Protein AF-A0A1R0GPG5-F1 (afdb_monomer)

Nearest PDB structures (foldseek):
  1aw6-assembly1_A  TM=8.630E-01  e=1.525E-02  Saccharomyces cerevisiae
  1d66-assembly1_B  TM=6.934E-01  e=6.082E-03  Saccharomyces cerevisiae
  1cld-assembly1_A  TM=8.652E-01  e=2.172E-02  Kluyveromyces lactis
  1qp9-assembly1_B  TM=5.014E-01  e=1.828E-03  Saccharomyces cerevisiae
  3coq-assembly1_A  TM=5.482E-01  e=5.667E-03  Saccharomyces cerevisiae

InterPro domains:
  IPR001138 Zn(2)Cys(6) fungal-type DNA-binding domain [PF00172] (37-69)
  IPR001138 Zn(2)Cys(6) 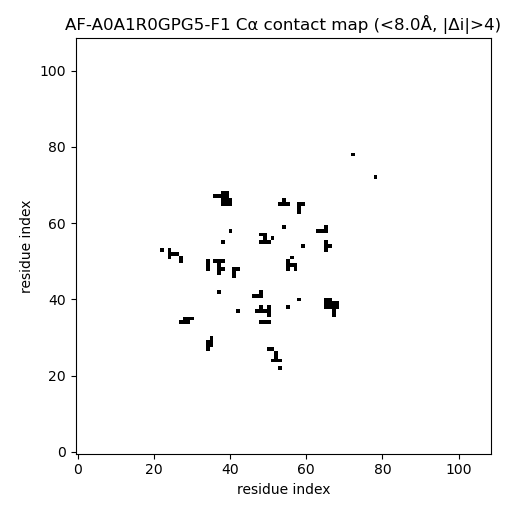fungal-type DNA-binding domain [PS00463] (38-67)
  IPR001138 Zn(2)Cys(6) fungal-type DNA-binding domain [PS50048] (38-68)
  IPR001138 Zn(2)Cys(6) fungal-type DNA-binding domain [SM00066] (33-77)
  IPR001138 Zn(2)Cys(6) fungal-type DNA-binding domain [cd00067] (35-66)
  IPR036864 Zn(2)-C6 fungal-type DNA-binding domain superfamily [G3DSA:4.10.240.10] (37-107)
  IPR036864 Zn(2)-C6 fungal-type DNA-binding domain superfamily [SSF57701] (33-72)

Solvent-accessible surface area (backbone atoms only — not comparable to full-atom values): 7320 Å² total; per-residue (Å²): 138,86,86,84,81,94,83,75,86,76,79,83,71,76,89,84,72,85,81,76,87,72,85,69,75,75,77,80,67,58,62,92,90,42,55,84,61,53,32,49,61,31,55,77,68,73,47,92,44,81,47,44,63,87,51,26,64,68,31,58,77,67,74,46,87,52,44,77,74,82,76,80,60,98,53,55,68,60,52,53,51,52,50,52,56,50,52,52,52,53,54,51,54,51,52,55,51,57,59,51,66,69,61,77,69,78,75,89,127

Sequence (109 aa):
MGNFNPLNERVIIPDAEARLHIPNNQFKVVGRGYTFFACDICRRKRIRCDGTRPICDLCKRSNRICCYMEIPSISPEKDTENIDKSLIAIKNTLKTLHSVSNISGTVCY

Foldseek 3Di:
DDDDDPPDPPPPDDDPPPPDPPPPQDPPPPDPNARPFAWPVCVVVVHGFPNGPPATPVCVVVVHDTHRDDDCDPCVVVVVVVVVVVVVVVVVVVVVVVVVVVVVPPDDD

Mean predicted aligned error: 16.12 Å

Organism: NCBI:txid133383

Structure (mmCIF, N/CA/C/O backbone):
data_AF-A0A1R0GPG5-F1
#
_entry.id   AF-A0A1R0GPG5-F1
#
loop_
_atom_site.group_PDB
_atom_site.id
_atom_site.type_symbol
_atom_site.label_atom_id
_atom_site.label_alt_id
_atom_site.label_comp_id
_atom_site.label_asym_id
_atom_site.label_entity_id
_atom_site.label_seq_id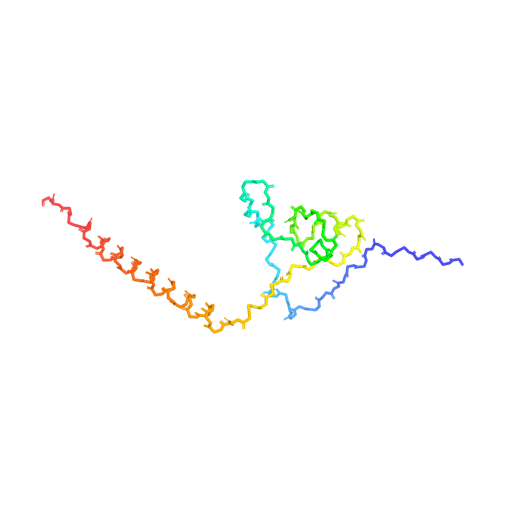
_atom_site.pdbx_PDB_ins_code
_atom_site.Cartn_x
_atom_site.Cartn_y
_atom_site.Cartn_z
_atom_site.occupancy
_atom_site.B_iso_or_equiv
_atom_site.auth_seq_id
_atom_site.auth_comp_id
_atom_site.auth_asym_id
_atom_site.auth_atom_id
_atom_site.pdbx_PDB_model_num
ATOM 1 N N . MET A 1 1 ? 15.648 -28.752 -34.325 1.00 40.88 1 MET A N 1
ATOM 2 C CA . MET A 1 1 ? 15.211 -27.341 -34.282 1.00 40.88 1 MET A CA 1
ATOM 3 C C . MET A 1 1 ? 14.052 -27.257 -33.303 1.00 40.88 1 MET A C 1
ATOM 5 O O . MET A 1 1 ? 12.932 -27.585 -33.665 1.00 40.88 1 MET A O 1
ATOM 9 N N . GLY A 1 2 ? 14.354 -26.995 -32.030 1.00 35.78 2 GLY A N 1
ATOM 10 C CA . GLY A 1 2 ? 13.355 -26.926 -30.965 1.00 35.78 2 GLY A CA 1
ATOM 11 C C . GLY A 1 2 ? 12.789 -25.516 -30.886 1.00 35.78 2 GLY A C 1
ATOM 12 O O . GLY A 1 2 ? 13.549 -24.572 -30.702 1.00 35.78 2 GLY A O 1
ATOM 13 N N . ASN A 1 3 ? 11.478 -25.381 -31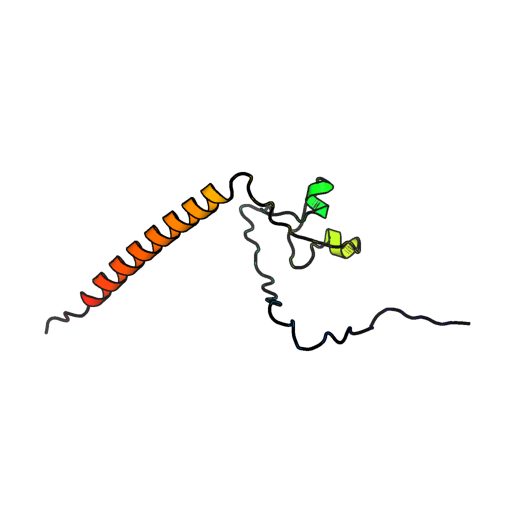.052 1.00 38.00 3 ASN A N 1
ATOM 14 C CA . ASN A 1 3 ? 10.773 -24.116 -30.889 1.00 38.00 3 ASN A CA 1
ATOM 15 C C . ASN A 1 3 ? 10.029 -24.172 -29.547 1.00 38.00 3 ASN A C 1
ATOM 17 O O . ASN A 1 3 ? 8.904 -24.657 -29.472 1.00 38.00 3 ASN A O 1
ATOM 21 N N . PHE A 1 4 ? 10.697 -23.747 -28.473 1.00 41.88 4 PHE A N 1
ATOM 22 C CA . PHE A 1 4 ? 10.073 -23.542 -27.165 1.00 41.88 4 PHE A CA 1
ATOM 23 C C . PHE A 1 4 ? 9.587 -22.092 -27.081 1.00 41.88 4 PHE A C 1
ATOM 25 O O . PHE A 1 4 ? 10.388 -21.162 -27.109 1.00 41.88 4 PHE A O 1
ATOM 32 N N . ASN A 1 5 ? 8.272 -21.911 -26.977 1.00 46.28 5 ASN A N 1
ATOM 33 C CA . ASN A 1 5 ? 7.602 -20.630 -26.756 1.00 46.28 5 ASN A CA 1
ATOM 34 C C . ASN A 1 5 ? 7.068 -20.636 -25.304 1.00 46.28 5 ASN A C 1
ATOM 36 O O . ASN A 1 5 ? 6.093 -21.341 -25.053 1.00 46.28 5 ASN A O 1
ATOM 40 N N . PRO A 1 6 ? 7.674 -19.937 -24.320 1.00 43.75 6 PRO A N 1
ATOM 41 C CA . PRO A 1 6 ? 7.341 -20.124 -22.903 1.00 43.75 6 PRO A CA 1
ATOM 42 C C . PRO A 1 6 ? 6.407 -19.035 -22.342 1.00 43.75 6 PRO A C 1
ATOM 44 O O . PRO A 1 6 ? 6.610 -18.546 -21.234 1.00 43.75 6 PRO A O 1
ATOM 47 N N . LEU A 1 7 ? 5.379 -18.621 -23.088 1.00 46.16 7 LEU A N 1
ATOM 48 C CA . LEU A 1 7 ? 4.428 -17.597 -22.634 1.00 46.16 7 LEU A CA 1
ATOM 49 C C . LEU A 1 7 ? 2.976 -18.069 -22.757 1.00 46.16 7 LEU A C 1
ATOM 51 O O . LEU A 1 7 ? 2.237 -17.504 -23.554 1.00 46.16 7 LEU A O 1
ATOM 55 N N . ASN A 1 8 ? 2.568 -19.082 -21.982 1.00 48.12 8 ASN A N 1
ATOM 56 C CA . ASN A 1 8 ? 1.185 -19.236 -21.474 1.00 48.12 8 ASN A CA 1
ATOM 57 C C . ASN A 1 8 ? 0.946 -20.515 -20.643 1.00 48.12 8 ASN A C 1
ATOM 59 O O . ASN A 1 8 ? -0.173 -21.037 -20.657 1.00 48.12 8 ASN A O 1
ATOM 63 N N . GLU A 1 9 ? 1.921 -21.029 -19.891 1.00 34.84 9 GLU A N 1
ATOM 64 C CA . GLU A 1 9 ? 1.625 -22.166 -19.016 1.00 34.84 9 GLU A CA 1
ATOM 65 C C . GLU A 1 9 ? 0.791 -21.681 -17.822 1.00 34.84 9 GLU A C 1
ATOM 67 O O . GLU A 1 9 ? 1.285 -21.130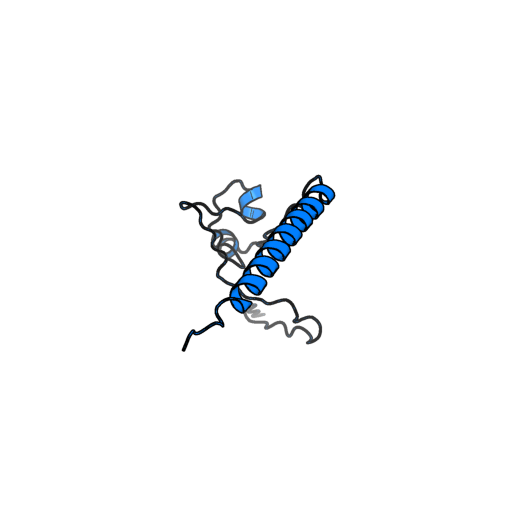 -16.837 1.00 34.84 9 GLU A O 1
ATOM 72 N N . ARG A 1 10 ? -0.532 -21.802 -17.973 1.00 50.62 10 ARG A N 1
ATOM 73 C CA . ARG A 1 10 ? -1.508 -21.668 -16.899 1.00 50.62 10 ARG A CA 1
ATOM 74 C C . ARG A 1 10 ? -1.170 -22.736 -15.869 1.00 50.62 10 ARG A C 1
ATOM 76 O O . ARG A 1 10 ? -1.513 -23.898 -16.054 1.00 50.62 10 ARG A O 1
ATOM 83 N N . VAL A 1 11 ? -0.490 -22.340 -14.800 1.00 44.78 11 VAL A N 1
ATOM 84 C CA . VAL A 1 11 ? -0.308 -23.191 -13.627 1.00 44.78 11 VAL A CA 1
ATOM 85 C C . VAL A 1 11 ? -1.703 -23.541 -13.108 1.00 44.78 11 VAL A C 1
ATOM 87 O O . VAL A 1 11 ? -2.418 -22.673 -12.606 1.00 44.78 11 VAL A O 1
ATOM 90 N N . ILE A 1 12 ? -2.114 -24.799 -13.281 1.00 47.19 12 ILE A N 1
ATOM 91 C CA . ILE A 1 12 ? -3.263 -25.359 -12.574 1.00 47.19 12 ILE A CA 1
ATOM 92 C C . ILE A 1 12 ? -2.796 -25.569 -11.137 1.00 47.19 12 ILE A C 1
ATOM 94 O O . ILE A 1 12 ? -2.004 -26.463 -10.852 1.00 47.19 12 ILE A O 1
ATOM 98 N N . ILE A 1 13 ? -3.218 -24.666 -10.258 1.00 46.59 13 ILE A N 1
ATOM 99 C CA . ILE A 1 13 ? -2.925 -24.714 -8.828 1.00 46.59 13 ILE A CA 1
ATOM 100 C C . ILE A 1 13 ? -3.987 -25.622 -8.183 1.00 46.59 13 ILE A C 1
ATOM 102 O O . ILE A 1 13 ? -5.172 -25.329 -8.360 1.00 46.59 13 ILE A O 1
ATOM 106 N N . PRO A 1 14 ? -3.607 -26.694 -7.464 1.00 43.22 14 PRO A N 1
ATOM 107 C CA . PRO A 1 14 ? -4.547 -27.553 -6.752 1.00 43.22 14 PRO A CA 1
ATOM 108 C C . PRO A 1 14 ? -5.393 -26.779 -5.731 1.00 43.22 14 PRO A C 1
ATOM 110 O O . PRO A 1 14 ? -4.926 -25.915 -4.989 1.00 43.22 14 PRO A O 1
ATOM 113 N N . ASP A 1 15 ? -6.659 -27.144 -5.704 1.00 50.09 15 ASP A N 1
ATOM 114 C CA . ASP A 1 15 ? -7.863 -26.489 -5.189 1.00 50.09 15 ASP A CA 1
ATOM 115 C C . ASP A 1 15 ? -7.951 -26.316 -3.651 1.00 50.09 15 ASP A C 1
ATOM 117 O O . ASP A 1 15 ? -8.981 -25.882 -3.133 1.00 50.09 15 ASP A O 1
ATOM 121 N N . ALA A 1 16 ? -6.870 -26.568 -2.902 1.00 50.03 16 ALA A N 1
ATOM 122 C CA . ALA A 1 16 ? -6.875 -26.572 -1.431 1.00 50.03 16 ALA A CA 1
ATOM 123 C C . ALA A 1 16 ? -6.259 -25.331 -0.741 1.00 50.03 16 ALA A C 1
ATOM 125 O O . ALA A 1 16 ? -6.451 -25.164 0.461 1.00 50.03 16 ALA A O 1
ATOM 126 N N . GLU A 1 17 ? -5.590 -24.415 -1.456 1.00 47.62 17 GLU A N 1
ATOM 127 C CA . GLU A 1 17 ? -4.979 -23.201 -0.855 1.00 47.62 17 GLU A CA 1
ATOM 128 C C . GLU A 1 17 ? -5.471 -21.872 -1.464 1.00 47.62 17 GLU A C 1
ATOM 130 O O . GLU A 1 17 ? -4.873 -20.810 -1.289 1.00 47.62 17 GLU A O 1
ATOM 135 N N . ALA A 1 18 ? -6.620 -21.876 -2.140 1.00 44.94 18 ALA A N 1
ATOM 136 C CA . ALA A 1 18 ? -7.196 -20.689 -2.781 1.00 44.94 18 ALA A CA 1
ATOM 137 C C . ALA A 1 18 ? -7.923 -19.731 -1.806 1.00 44.94 18 ALA A C 1
ATOM 139 O O . ALA A 1 18 ? -8.985 -19.199 -2.127 1.00 44.94 18 ALA A O 1
ATOM 140 N N . ARG A 1 19 ? -7.383 -19.497 -0.601 1.00 51.34 19 ARG A N 1
ATOM 141 C CA . ARG A 1 19 ? -8.061 -18.710 0.448 1.00 51.34 19 ARG A CA 1
ATOM 142 C C . ARG A 1 19 ? -7.521 -17.308 0.734 1.00 51.34 19 ARG A C 1
ATOM 144 O O . ARG A 1 19 ? -7.971 -16.724 1.709 1.00 51.34 19 ARG A O 1
ATOM 151 N N . LEU A 1 20 ? -6.655 -16.717 -0.102 1.00 50.97 20 LEU A N 1
ATOM 152 C CA . LEU A 1 20 ? -6.206 -15.319 0.094 1.00 50.97 20 LEU A CA 1
ATOM 153 C C . LEU A 1 20 ? -5.968 -14.491 -1.188 1.00 50.97 20 LEU A C 1
ATOM 155 O O . LEU A 1 20 ? -5.174 -13.553 -1.171 1.00 50.97 20 LEU A O 1
ATOM 159 N N . HIS A 1 21 ? -6.665 -14.749 -2.299 1.00 54.38 21 HIS A N 1
ATOM 160 C CA . HIS A 1 21 ? -6.698 -13.757 -3.386 1.00 54.38 21 HIS A CA 1
ATOM 161 C C . HIS A 1 21 ? -7.846 -12.769 -3.157 1.00 54.38 21 HIS A C 1
ATOM 163 O O . HIS A 1 21 ? -8.935 -12.915 -3.702 1.00 54.38 21 HIS A O 1
ATOM 169 N N . ILE A 1 22 ? -7.591 -11.746 -2.337 1.00 53.81 22 ILE A N 1
ATOM 170 C CA . ILE A 1 22 ? -8.367 -10.504 -2.372 1.00 53.81 22 ILE A CA 1
ATOM 171 C C . IL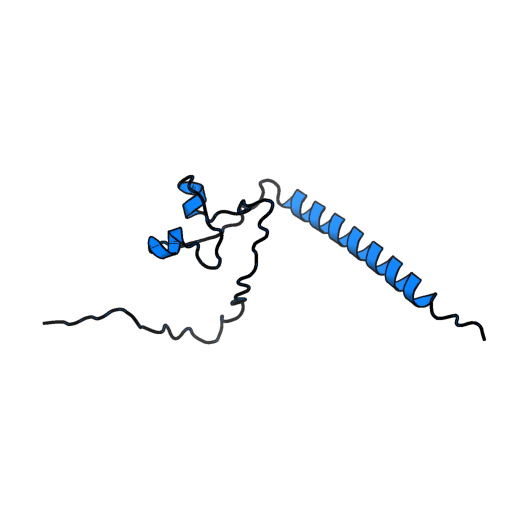E A 1 22 ? -7.622 -9.560 -3.328 1.00 53.81 22 ILE A C 1
ATOM 173 O O . ILE A 1 22 ? -6.678 -8.893 -2.896 1.00 53.81 22 ILE A O 1
ATOM 177 N N . PRO A 1 23 ? -7.987 -9.458 -4.620 1.00 50.09 23 PRO A N 1
ATOM 178 C CA . PRO A 1 23 ? -7.466 -8.412 -5.488 1.00 50.09 23 PRO A CA 1
ATOM 179 C C . PRO A 1 23 ? -8.157 -7.089 -5.135 1.00 50.09 23 PRO A C 1
ATOM 181 O O . PRO A 1 23 ? -8.933 -6.540 -5.912 1.00 50.09 23 PRO A O 1
ATOM 184 N N . ASN A 1 24 ? -7.878 -6.557 -3.941 1.00 48.81 24 ASN A N 1
ATOM 185 C CA . ASN A 1 24 ? -8.263 -5.197 -3.593 1.00 48.81 24 ASN A CA 1
ATOM 186 C C . ASN A 1 24 ? -7.228 -4.252 -4.202 1.00 48.81 24 ASN A C 1
ATOM 188 O O . ASN A 1 24 ? -6.281 -3.794 -3.562 1.00 48.81 24 ASN A O 1
ATOM 192 N N . ASN A 1 25 ? -7.414 -3.977 -5.492 1.00 55.97 25 ASN A N 1
ATOM 193 C CA . ASN A 1 25 ? -6.574 -3.099 -6.304 1.00 55.97 25 ASN A CA 1
ATOM 194 C C . ASN A 1 25 ? -6.656 -1.613 -5.882 1.00 55.97 25 ASN A C 1
ATOM 196 O O . ASN A 1 25 ? -6.216 -0.723 -6.609 1.00 55.97 25 ASN A O 1
ATOM 200 N N . GLN A 1 26 ? -7.224 -1.332 -4.706 1.00 57.31 26 GLN A N 1
ATOM 201 C CA . GLN A 1 26 ? -7.463 -0.000 -4.178 1.00 57.31 26 GLN A CA 1
ATOM 202 C C . GLN A 1 26 ? -7.002 0.114 -2.720 1.00 57.31 26 GLN A C 1
ATOM 204 O O . GLN A 1 26 ? -7.791 0.362 -1.821 1.00 57.31 26 GLN A O 1
ATOM 209 N N . PHE A 1 27 ? -5.693 0.037 -2.481 1.00 55.34 27 PHE A N 1
ATOM 210 C CA . PHE A 1 27 ? -5.110 0.675 -1.294 1.00 55.34 27 PHE A CA 1
ATOM 211 C C . PHE A 1 27 ? -4.080 1.724 -1.703 1.00 55.34 27 PHE A C 1
ATOM 213 O O . PHE A 1 27 ? -2.892 1.653 -1.397 1.00 55.34 27 PHE A O 1
ATOM 220 N N . LYS A 1 28 ? -4.575 2.742 -2.417 1.00 57.66 28 LYS A N 1
ATOM 221 C CA . LYS A 1 28 ? -3.923 4.047 -2.521 1.00 57.66 28 LYS A CA 1
ATOM 222 C C . LYS A 1 28 ? -4.377 4.911 -1.346 1.00 57.66 28 LYS A C 1
ATOM 224 O O . LYS A 1 28 ? -5.210 5.792 -1.522 1.00 57.66 28 LYS A O 1
ATOM 229 N N . VAL A 1 29 ? -3.793 4.733 -0.165 1.00 55.00 29 VAL A N 1
ATOM 230 C CA . VAL A 1 29 ? -3.686 5.882 0.749 1.00 55.00 29 VAL A CA 1
ATOM 231 C C . VAL A 1 29 ? -2.547 6.740 0.206 1.00 55.00 29 VAL A C 1
ATOM 233 O O . VAL A 1 29 ? -1.392 6.607 0.582 1.00 55.00 29 VAL A O 1
ATOM 236 N N . VAL A 1 30 ? -2.849 7.537 -0.817 1.00 55.41 30 VAL A N 1
ATOM 237 C CA . VAL A 1 30 ? -1.964 8.605 -1.283 1.00 55.41 30 VAL A CA 1
ATOM 238 C C . VAL A 1 30 ? -2.299 9.808 -0.418 1.00 55.41 30 VAL A C 1
ATOM 240 O O . VAL A 1 30 ? -3.260 10.523 -0.679 1.00 55.41 30 VAL A O 1
ATOM 243 N N . GLY A 1 31 ? -1.533 10.025 0.644 1.00 56.53 31 GLY A N 1
ATOM 244 C CA . GLY A 1 31 ? -1.541 11.312 1.325 1.00 56.53 31 GLY A CA 1
ATOM 245 C C . GLY A 1 31 ? -0.634 12.260 0.554 1.00 56.53 31 GLY A C 1
ATOM 246 O O . GLY A 1 31 ? 0.547 11.973 0.378 1.00 56.53 31 GLY A O 1
ATOM 247 N N . ARG A 1 32 ? -1.184 13.376 0.061 1.00 59.19 32 ARG A N 1
ATOM 248 C CA . ARG A 1 32 ? -0.424 14.494 -0.537 1.00 59.19 32 ARG A CA 1
ATOM 249 C C . ARG A 1 32 ? 0.597 14.079 -1.622 1.00 59.19 32 ARG A C 1
ATOM 251 O O . ARG A 1 32 ? 1.717 14.573 -1.650 1.00 59.19 32 ARG A O 1
ATOM 258 N N . GLY A 1 33 ? 0.223 13.161 -2.519 1.00 58.62 33 GLY A N 1
ATOM 259 C CA . GLY A 1 33 ? 1.018 12.811 -3.711 1.00 58.62 33 GLY A CA 1
ATOM 260 C C . GLY A 1 33 ? 2.202 11.855 -3.493 1.00 58.62 33 GLY A C 1
ATOM 261 O O . GLY A 1 33 ? 2.906 11.534 -4.456 1.00 58.62 33 GLY A O 1
ATOM 262 N N . TYR A 1 34 ? 2.410 11.360 -2.268 1.00 59.31 34 TYR A N 1
ATOM 263 C CA . TYR A 1 34 ? 3.440 10.370 -1.949 1.00 59.31 34 TYR A CA 1
ATOM 264 C C . TYR A 1 34 ? 2.826 9.008 -1.600 1.00 59.31 34 TYR A C 1
ATOM 266 O O . TYR A 1 34 ? 1.759 8.915 -0.993 1.00 59.31 34 TYR A O 1
ATOM 274 N N . THR A 1 35 ? 3.501 7.929 -1.999 1.00 67.88 35 THR A N 1
ATOM 275 C CA . THR A 1 35 ? 3.120 6.563 -1.629 1.00 67.88 35 THR A CA 1
ATOM 276 C C . THR A 1 35 ? 3.647 6.261 -0.229 1.00 67.88 35 THR A C 1
ATOM 278 O O . THR A 1 35 ? 4.858 6.136 -0.061 1.00 67.88 35 THR A O 1
ATOM 281 N N . PHE A 1 36 ? 2.775 6.095 0.770 1.00 67.38 36 PHE A N 1
ATOM 282 C CA . PHE A 1 36 ? 3.219 5.835 2.150 1.00 67.38 36 PHE A CA 1
ATOM 283 C C . PHE A 1 36 ? 4.057 4.554 2.302 1.00 67.38 36 PHE A C 1
ATOM 285 O O . PHE A 1 36 ? 4.948 4.504 3.144 1.00 67.38 36 PHE A O 1
ATOM 292 N N . PHE A 1 37 ? 3.836 3.546 1.451 1.00 80.31 37 PHE A N 1
ATOM 293 C CA . PHE A 1 37 ? 4.564 2.277 1.495 1.00 80.31 37 PHE A CA 1
ATOM 294 C C . PHE A 1 37 ? 5.122 1.893 0.122 1.00 80.31 37 PHE A C 1
ATOM 296 O O . PHE A 1 37 ? 4.371 1.523 -0.785 1.00 80.31 37 PHE A O 1
ATOM 303 N N . ALA A 1 38 ? 6.450 1.954 -0.004 1.00 87.94 38 ALA A N 1
ATOM 304 C CA . ALA A 1 38 ? 7.210 1.412 -1.129 1.00 87.94 38 ALA A CA 1
ATOM 305 C C . ALA A 1 38 ? 7.434 -0.102 -0.978 1.00 87.94 38 ALA A C 1
ATOM 307 O O . ALA A 1 38 ? 7.549 -0.596 0.144 1.00 87.94 38 ALA A O 1
ATOM 308 N N . CYS A 1 39 ? 7.530 -0.828 -2.098 1.00 89.44 39 CYS A N 1
ATOM 309 C CA . CYS A 1 39 ? 7.895 -2.247 -2.067 1.00 89.44 39 CYS A CA 1
ATOM 310 C C . CYS A 1 39 ? 9.358 -2.420 -1.647 1.00 89.44 39 CYS A C 1
ATOM 312 O O . CYS A 1 39 ? 10.157 -1.482 -1.729 1.00 89.44 39 CYS A O 1
ATOM 314 N N . ASP A 1 40 ? 9.728 -3.631 -1.244 1.00 90.00 40 ASP A N 1
ATOM 315 C CA . ASP A 1 40 ? 11.069 -3.937 -0.749 1.00 90.00 40 ASP A CA 1
ATOM 316 C C . ASP A 1 40 ? 12.170 -3.658 -1.795 1.00 90.00 40 ASP A C 1
ATOM 318 O O . ASP A 1 40 ? 13.218 -3.088 -1.486 1.00 90.00 40 ASP A O 1
ATOM 322 N N . ILE A 1 41 ? 11.910 -3.948 -3.074 1.00 91.38 41 ILE A N 1
ATOM 323 C CA . ILE A 1 41 ? 12.855 -3.648 -4.161 1.00 91.38 41 ILE A CA 1
ATOM 324 C C . ILE A 1 41 ? 13.086 -2.139 -4.298 1.00 91.38 41 ILE A C 1
ATOM 326 O O . ILE A 1 41 ? 14.236 -1.697 -4.346 1.00 91.38 41 ILE A O 1
ATOM 330 N N . CYS A 1 42 ? 12.013 -1.343 -4.345 1.00 91.50 42 CYS A N 1
ATOM 331 C CA . CYS A 1 42 ? 12.110 0.114 -4.459 1.00 91.50 42 CYS A CA 1
ATOM 332 C C . CYS A 1 42 ? 12.761 0.735 -3.217 1.00 91.50 42 CYS A C 1
ATOM 334 O O . CYS A 1 42 ? 13.597 1.628 -3.348 1.00 91.50 42 CYS A O 1
ATOM 336 N N . ARG A 1 43 ? 12.432 0.224 -2.024 1.00 90.12 43 ARG A N 1
ATOM 337 C CA . ARG A 1 43 ? 13.015 0.660 -0.751 1.00 90.12 43 ARG A CA 1
ATOM 338 C C . ARG A 1 43 ? 14.520 0.393 -0.708 1.00 90.12 43 ARG A C 1
ATOM 340 O O . ARG A 1 43 ? 15.287 1.325 -0.481 1.00 90.12 43 ARG A O 1
ATOM 347 N N . ARG A 1 44 ? 14.956 -0.841 -0.995 1.00 89.75 44 ARG A N 1
ATOM 348 C CA . ARG A 1 44 ? 16.378 -1.232 -1.003 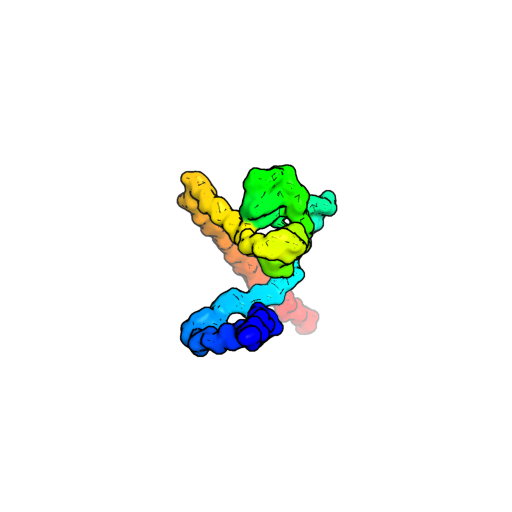1.00 89.75 44 ARG A CA 1
ATOM 349 C C . ARG A 1 44 ? 17.189 -0.425 -2.015 1.00 89.75 44 ARG A C 1
ATOM 351 O O . ARG A 1 44 ? 18.303 -0.009 -1.719 1.00 89.75 44 ARG A O 1
ATOM 358 N N . LYS A 1 45 ? 16.619 -0.178 -3.197 1.00 90.88 45 LYS A N 1
ATOM 359 C CA . LYS A 1 45 ? 17.263 0.618 -4.250 1.00 90.88 45 LYS A CA 1
ATOM 360 C C . LYS A 1 45 ? 17.179 2.131 -4.030 1.00 90.88 45 LYS A C 1
ATOM 362 O O . LYS A 1 45 ? 17.784 2.861 -4.804 1.00 90.88 45 LYS A O 1
ATOM 367 N N . ARG A 1 46 ? 16.451 2.598 -3.007 1.00 90.25 46 ARG A N 1
ATOM 368 C CA . ARG A 1 46 ? 16.219 4.025 -2.717 1.00 90.25 46 ARG A CA 1
ATOM 369 C C . ARG A 1 46 ? 15.650 4.796 -3.919 1.00 90.25 46 ARG A C 1
ATOM 371 O O . ARG A 1 46 ? 16.076 5.904 -4.221 1.00 90.25 46 ARG A O 1
ATOM 378 N N . ILE A 1 47 ? 14.679 4.198 -4.605 1.00 90.56 47 ILE A N 1
ATOM 379 C CA . ILE A 1 47 ? 13.996 4.782 -5.771 1.00 90.56 47 ILE A CA 1
ATOM 380 C C . ILE A 1 47 ? 12.499 4.932 -5.512 1.00 90.56 47 ILE A C 1
ATOM 382 O O . ILE A 1 47 ? 11.925 4.231 -4.676 1.00 90.56 47 ILE A O 1
ATOM 386 N N . ARG A 1 48 ? 11.847 5.836 -6.253 1.00 87.25 48 ARG A N 1
ATOM 387 C CA . ARG A 1 48 ? 10.409 6.092 -6.112 1.00 87.25 48 ARG A CA 1
ATOM 388 C C . ARG A 1 48 ? 9.603 4.840 -6.468 1.00 87.25 48 ARG A C 1
ATOM 390 O O . ARG A 1 48 ? 9.756 4.281 -7.550 1.00 87.25 48 ARG A O 1
ATOM 397 N N . CYS A 1 49 ? 8.730 4.429 -5.554 1.00 88.88 49 CYS A N 1
ATOM 398 C CA . CYS A 1 49 ? 7.713 3.420 -5.814 1.00 88.88 49 CYS A CA 1
ATOM 399 C C . CYS A 1 49 ? 6.427 4.129 -6.247 1.00 88.88 49 CYS A C 1
ATOM 401 O O . CYS A 1 49 ? 6.018 5.100 -5.619 1.00 88.88 49 CYS A O 1
ATOM 403 N N . ASP A 1 50 ? 5.793 3.658 -7.314 1.00 86.31 50 ASP A N 1
ATOM 404 C CA . ASP A 1 50 ? 4.470 4.118 -7.762 1.00 86.31 50 ASP A CA 1
ATOM 405 C C . ASP A 1 50 ? 3.332 3.547 -6.898 1.00 86.31 50 ASP A C 1
ATOM 407 O O . ASP A 1 50 ? 2.204 4.040 -6.928 1.00 86.31 50 ASP A O 1
ATOM 411 N N . GLY A 1 51 ? 3.638 2.540 -6.076 1.00 84.25 51 GLY A N 1
ATOM 412 C CA . GLY A 1 51 ? 2.704 1.981 -5.110 1.00 84.25 51 GLY A CA 1
ATOM 413 C C . GLY A 1 51 ? 1.548 1.206 -5.741 1.00 84.25 51 GLY A C 1
ATOM 414 O O . GLY A 1 51 ? 0.635 0.831 -5.005 1.00 84.25 51 GLY A O 1
ATOM 415 N N . THR A 1 52 ? 1.557 0.944 -7.053 1.00 84.31 52 THR A N 1
ATOM 416 C CA . THR A 1 52 ? 0.545 0.071 -7.652 1.00 84.31 52 THR A CA 1
ATOM 4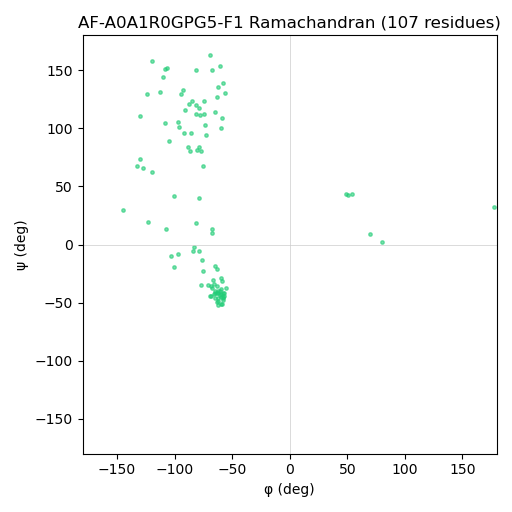17 C C . THR A 1 52 ? 0.663 -1.333 -7.052 1.00 84.31 52 THR A C 1
ATOM 419 O O . THR A 1 52 ? 1.751 -1.845 -6.782 1.00 84.31 52 THR A O 1
ATOM 422 N N . ARG A 1 53 ? -0.489 -1.913 -6.715 1.00 82.25 53 ARG A N 1
ATOM 423 C CA . ARG A 1 53 ? -0.623 -3.277 -6.195 1.00 82.25 53 ARG A CA 1
ATOM 424 C C . ARG A 1 53 ? -1.251 -4.132 -7.301 1.00 82.25 53 ARG A C 1
ATOM 426 O O . ARG A 1 53 ? -1.971 -3.563 -8.115 1.00 82.25 53 ARG A O 1
ATOM 433 N N . PRO A 1 54 ? -0.980 -5.447 -7.377 1.00 84.50 54 PRO A N 1
ATOM 434 C CA . PRO A 1 54 ? -0.093 -6.237 -6.511 1.00 84.50 54 PRO A CA 1
ATOM 435 C C . PRO A 1 54 ? 1.409 -6.019 -6.778 1.00 84.50 54 PRO A C 1
ATOM 437 O O . PRO A 1 54 ? 2.227 -6.228 -5.887 1.00 84.50 54 PRO A O 1
ATOM 440 N N . ILE A 1 55 ? 1.774 -5.554 -7.976 1.00 87.62 55 ILE A N 1
ATOM 441 C CA . ILE A 1 55 ? 3.159 -5.334 -8.413 1.00 87.62 55 ILE A CA 1
ATOM 442 C C . ILE A 1 55 ? 3.291 -3.878 -8.855 1.00 87.62 55 ILE A C 1
ATOM 444 O O . ILE A 1 55 ? 2.505 -3.439 -9.689 1.00 87.62 55 ILE A O 1
ATOM 448 N N . CYS A 1 56 ? 4.300 -3.164 -8.347 1.00 89.50 56 CYS A N 1
ATOM 449 C CA . CYS A 1 56 ? 4.552 -1.787 -8.762 1.00 89.50 56 CYS A CA 1
ATOM 450 C C . CYS A 1 56 ? 5.027 -1.714 -10.226 1.00 89.50 56 CYS A C 1
ATOM 452 O O . CYS A 1 56 ? 5.704 -2.631 -10.703 1.00 89.50 56 CYS A O 1
ATOM 454 N N . ASP A 1 57 ? 4.741 -0.625 -10.940 1.00 90.19 57 ASP A N 1
ATOM 455 C CA . ASP A 1 57 ? 5.071 -0.472 -12.365 1.00 90.19 57 ASP A CA 1
ATOM 456 C C . ASP A 1 57 ? 6.561 -0.676 -12.640 1.00 90.19 57 ASP A C 1
ATOM 458 O O . ASP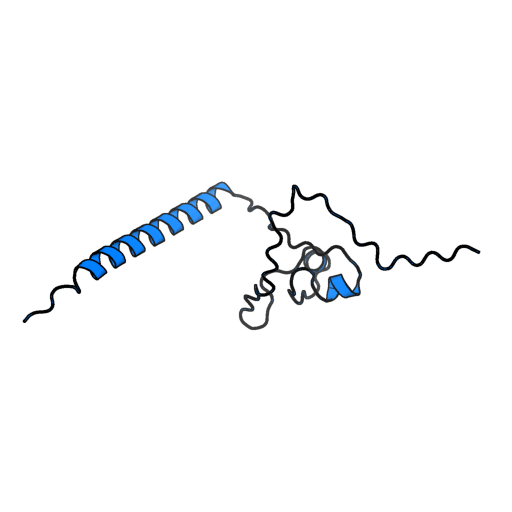 A 1 57 ? 6.948 -1.288 -13.640 1.00 90.19 57 ASP A O 1
ATOM 462 N N . LEU A 1 58 ? 7.419 -0.206 -11.733 1.00 91.62 58 LEU A N 1
ATOM 463 C CA . LEU A 1 58 ? 8.855 -0.397 -11.878 1.00 91.62 58 LEU A CA 1
ATOM 464 C C . LEU A 1 58 ? 9.256 -1.876 -11.799 1.00 91.62 58 LEU A C 1
ATOM 466 O O . LEU A 1 58 ? 10.065 -2.345 -12.607 1.00 91.62 58 LEU A O 1
ATOM 470 N N . CYS A 1 59 ? 8.722 -2.607 -10.819 1.00 91.69 59 CYS A N 1
ATOM 471 C CA . CYS A 1 59 ? 9.022 -4.028 -10.663 1.00 91.69 59 CYS A CA 1
ATOM 472 C C . CYS A 1 59 ? 8.422 -4.843 -11.806 1.00 91.69 59 CYS A C 1
ATOM 474 O O . CYS A 1 59 ? 9.083 -5.762 -12.286 1.00 91.69 59 CYS A O 1
ATOM 476 N N . LYS A 1 60 ? 7.242 -4.445 -12.299 1.00 93.44 60 LYS A N 1
ATOM 477 C CA . LYS A 1 60 ? 6.594 -5.032 -13.472 1.00 93.44 60 LYS A CA 1
ATOM 478 C C . LYS A 1 60 ? 7.471 -4.901 -14.717 1.00 93.44 60 LYS A C 1
ATOM 480 O O . LYS A 1 60 ? 7.768 -5.899 -15.357 1.00 93.44 60 LYS A O 1
ATOM 485 N N . ARG A 1 61 ? 7.962 -3.693 -15.024 1.00 94.00 61 ARG A N 1
ATOM 486 C CA . ARG A 1 61 ? 8.849 -3.450 -16.183 1.00 94.00 61 ARG A CA 1
ATOM 487 C C . ARG A 1 61 ? 10.203 -4.141 -16.054 1.00 94.00 61 ARG A C 1
ATOM 489 O O . ARG A 1 61 ? 10.776 -4.564 -17.047 1.00 94.00 61 ARG A O 1
ATOM 496 N N . SER A 1 62 ? 10.715 -4.243 -14.831 1.00 92.31 62 SER A N 1
ATOM 497 C CA . SER A 1 62 ? 12.001 -4.894 -14.559 1.00 92.31 62 SER A CA 1
ATOM 498 C C . SER A 1 62 ? 11.894 -6.417 -14.431 1.00 92.31 62 SER A C 1
ATOM 500 O O . SER A 1 62 ? 12.913 -7.054 -14.169 1.00 92.31 62 SER A O 1
ATOM 502 N N . ASN A 1 63 ? 10.683 -6.977 -14.533 1.00 90.19 63 ASN A N 1
ATOM 503 C CA . ASN A 1 63 ? 10.366 -8.386 -14.310 1.00 90.19 63 ASN A CA 1
ATOM 504 C C . ASN A 1 63 ? 10.945 -8.943 -12.990 1.00 90.19 63 ASN A C 1
ATOM 506 O O . ASN A 1 63 ? 11.534 -10.022 -12.948 1.00 90.19 63 ASN A O 1
ATOM 510 N N . ARG A 1 64 ? 10.834 -8.163 -11.904 1.00 88.75 64 ARG A N 1
ATOM 511 C CA . ARG A 1 64 ? 11.334 -8.524 -10.565 1.00 88.75 64 ARG A CA 1
ATOM 512 C C . ARG A 1 64 ? 10.189 -8.880 -9.630 1.00 88.75 64 ARG A C 1
ATOM 514 O O . ARG A 1 64 ? 9.101 -8.316 -9.726 1.00 88.75 64 ARG A O 1
ATOM 521 N N . ILE A 1 65 ? 10.486 -9.742 -8.661 1.00 88.88 65 ILE A N 1
ATOM 522 C CA . ILE A 1 65 ? 9.552 -10.109 -7.597 1.00 88.88 65 ILE A CA 1
ATOM 523 C C . ILE A 1 65 ? 9.274 -8.868 -6.737 1.00 88.88 65 ILE A C 1
ATOM 525 O O . ILE A 1 65 ? 10.172 -8.326 -6.089 1.00 88.88 65 ILE A O 1
ATOM 529 N N . CYS A 1 66 ? 8.030 -8.394 -6.769 1.00 90.44 66 CYS A N 1
ATOM 530 C CA . CYS A 1 66 ? 7.582 -7.242 -5.998 1.00 90.44 66 CYS A CA 1
ATOM 531 C C . CYS A 1 66 ? 6.901 -7.715 -4.720 1.00 90.44 66 CYS A C 1
ATOM 533 O O . CYS A 1 66 ? 5.753 -8.148 -4.758 1.00 90.44 66 CYS A O 1
ATOM 535 N N . CYS A 1 67 ? 7.591 -7.574 -3.592 1.00 87.81 67 CYS A N 1
ATOM 536 C CA . CYS A 1 67 ? 7.024 -7.868 -2.282 1.00 87.81 67 CYS A CA 1
ATOM 537 C C . CYS A 1 67 ? 6.871 -6.581 -1.476 1.00 87.81 67 CYS A C 1
ATOM 539 O O . CYS A 1 67 ? 7.805 -5.782 -1.356 1.00 87.81 67 CYS A O 1
ATOM 541 N N . TYR A 1 68 ? 5.689 -6.392 -0.905 1.00 85.25 68 TYR A N 1
ATOM 542 C CA . TYR A 1 68 ? 5.462 -5.423 0.155 1.00 85.25 68 TYR A CA 1
ATOM 543 C C . TYR A 1 68 ? 5.555 -6.185 1.470 1.00 85.25 68 TYR A C 1
ATOM 545 O O . TYR A 1 68 ? 4.631 -6.907 1.818 1.00 85.25 68 TYR A O 1
ATOM 553 N N . MET A 1 69 ? 6.697 -6.074 2.146 1.00 74.75 69 MET A N 1
ATOM 554 C CA . MET A 1 69 ? 6.893 -6.689 3.455 1.00 74.75 69 MET A CA 1
ATOM 555 C C . MET A 1 69 ? 6.566 -5.675 4.545 1.00 74.75 69 MET A C 1
ATOM 557 O O . MET A 1 69 ? 7.080 -4.549 4.532 1.00 74.75 69 MET A O 1
ATOM 561 N N . GLU A 1 70 ? 5.736 -6.088 5.492 1.00 68.56 70 GLU A N 1
ATOM 562 C CA . GLU A 1 70 ? 5.628 -5.423 6.782 1.00 68.56 70 GLU A CA 1
ATOM 563 C C . GLU A 1 70 ? 6.876 -5.793 7.582 1.00 68.56 70 GLU A C 1
ATOM 565 O O . GLU A 1 70 ? 7.216 -6.967 7.719 1.00 68.56 70 GLU A O 1
ATOM 570 N N . ILE A 1 71 ? 7.625 -4.785 8.031 1.00 67.75 71 ILE A N 1
ATOM 571 C CA . ILE A 1 71 ? 8.729 -5.037 8.955 1.00 67.75 71 ILE A CA 1
ATOM 572 C C . ILE A 1 71 ? 8.058 -5.206 10.317 1.00 67.75 71 ILE A C 1
ATOM 574 O O . ILE A 1 71 ? 7.421 -4.242 10.754 1.00 67.75 71 ILE A O 1
ATOM 578 N N . PRO A 1 72 ? 8.162 -6.377 10.969 1.00 63.78 72 PRO A N 1
ATOM 579 C CA . PRO A 1 72 ? 7.660 -6.521 12.325 1.00 63.78 72 PRO A CA 1
ATOM 580 C C . PRO A 1 72 ? 8.341 -5.459 13.185 1.00 63.78 72 PRO A C 1
ATOM 582 O O . PRO A 1 72 ? 9.555 -5.253 13.089 1.00 63.78 72 PRO A O 1
ATOM 585 N N . SER A 1 73 ? 7.553 -4.716 13.955 1.00 70.00 73 SER A N 1
ATOM 586 C CA . SER A 1 73 ? 8.114 -3.691 14.820 1.00 70.00 73 SER A CA 1
ATOM 587 C C . SER A 1 73 ? 9.074 -4.322 15.825 1.00 70.00 73 SER A C 1
ATOM 589 O O . SER A 1 73 ? 8.972 -5.494 16.182 1.00 70.00 73 SER A O 1
ATOM 591 N N . ILE A 1 74 ? 10.033 -3.524 16.290 1.00 74.69 74 ILE A N 1
ATOM 592 C CA . ILE A 1 74 ? 11.032 -3.958 17.277 1.00 74.69 74 ILE A CA 1
ATOM 593 C C . ILE A 1 74 ? 10.359 -4.326 18.615 1.00 74.69 74 ILE A C 1
ATOM 595 O O . ILE A 1 74 ? 10.923 -5.070 19.410 1.00 74.69 74 ILE A O 1
ATOM 599 N N . SER A 1 75 ? 9.145 -3.827 18.860 1.00 79.06 75 SER A N 1
ATOM 600 C CA . SER A 1 75 ? 8.363 -4.075 20.069 1.00 79.06 75 SER A CA 1
ATOM 601 C C . SER A 1 75 ? 6.939 -4.509 19.706 1.00 79.06 75 SER A C 1
ATOM 603 O O . SER A 1 75 ? 6.007 -3.716 19.884 1.00 79.06 75 SER A O 1
ATOM 605 N N . PRO A 1 76 ? 6.750 -5.746 19.217 1.00 78.88 76 PRO A N 1
ATOM 606 C CA . PRO A 1 76 ? 5.435 -6.229 18.797 1.00 78.88 76 PRO A CA 1
ATOM 607 C C . PRO A 1 76 ? 4.420 -6.181 19.947 1.00 78.88 76 PRO A C 1
ATOM 609 O O . PRO A 1 76 ? 3.256 -5.880 19.720 1.00 78.88 76 PRO A O 1
ATOM 612 N N . GLU A 1 77 ? 4.883 -6.366 21.186 1.00 85.06 77 GLU A N 1
ATOM 613 C CA . GLU A 1 77 ? 4.081 -6.274 22.413 1.00 85.06 77 GLU A CA 1
ATOM 614 C C . GLU A 1 77 ? 3.404 -4.905 22.582 1.00 85.06 77 GLU A C 1
ATOM 616 O O . GLU A 1 77 ? 2.228 -4.819 22.941 1.00 85.06 77 GLU A O 1
ATOM 621 N N . LYS A 1 78 ? 4.127 -3.818 22.281 1.00 84.12 78 LYS A N 1
ATOM 622 C CA . LYS A 1 78 ? 3.581 -2.456 22.378 1.00 84.12 78 LYS A CA 1
ATOM 623 C C . LYS A 1 78 ? 2.563 -2.187 21.279 1.00 84.12 78 LYS A C 1
ATOM 625 O O . LYS A 1 78 ? 1.584 -1.481 21.510 1.00 84.12 78 LYS 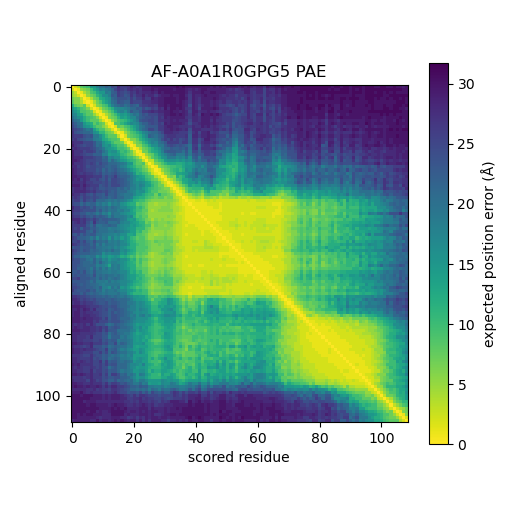A O 1
ATOM 630 N N . ASP A 1 79 ? 2.777 -2.747 20.093 1.00 83.88 79 ASP A N 1
ATOM 631 C CA . ASP A 1 79 ? 1.825 -2.613 18.995 1.00 83.88 79 ASP A CA 1
ATOM 632 C C . ASP A 1 79 ? 0.537 -3.369 19.301 1.00 83.88 79 ASP A C 1
ATOM 634 O O . ASP A 1 79 ? -0.543 -2.803 19.144 1.00 83.88 79 ASP A O 1
ATOM 638 N N . THR A 1 80 ? 0.640 -4.598 19.815 1.00 89.88 80 THR A N 1
ATOM 639 C CA . THR A 1 80 ? -0.529 -5.369 20.254 1.00 89.88 80 THR A CA 1
ATOM 640 C C . THR A 1 80 ? -1.287 -4.636 21.357 1.00 89.88 80 THR A C 1
ATOM 642 O O . THR A 1 80 ? -2.501 -4.481 21.260 1.00 89.88 80 THR A O 1
ATOM 645 N N . GLU A 1 81 ? -0.579 -4.054 22.330 1.00 92.81 81 GLU A N 1
ATOM 646 C CA . GLU A 1 81 ? -1.194 -3.264 23.401 1.00 92.81 81 GLU A CA 1
ATOM 647 C C . GLU A 1 81 ? -1.927 -2.021 22.860 1.00 92.81 81 GLU A C 1
ATOM 649 O O . GLU A 1 81 ? -3.034 -1.690 23.291 1.00 92.81 81 GLU A O 1
ATOM 654 N N . ASN A 1 82 ? -1.336 -1.315 21.893 1.00 91.44 82 ASN A N 1
ATOM 655 C CA . ASN A 1 82 ? -1.959 -0.143 21.277 1.00 91.44 82 ASN A CA 1
ATOM 656 C C . ASN A 1 82 ? -3.193 -0.511 20.443 1.00 91.44 82 ASN A C 1
ATOM 658 O O . ASN A 1 82 ? -4.186 0.230 20.442 1.00 91.44 82 ASN A O 1
ATOM 662 N N . ILE A 1 83 ? -3.144 -1.652 19.752 1.00 93.00 83 ILE A N 1
ATOM 663 C CA . ILE A 1 83 ? -4.287 -2.203 19.021 1.00 93.00 83 ILE A CA 1
ATOM 664 C C . ILE A 1 83 ? -5.412 -2.516 20.010 1.00 93.00 83 ILE A C 1
ATOM 666 O O . ILE A 1 83 ? -6.531 -2.046 19.810 1.00 93.00 83 ILE A O 1
ATOM 670 N N . ASP A 1 84 ? -5.116 -3.201 21.114 1.00 95.31 84 ASP A N 1
ATOM 671 C CA . ASP A 1 84 ? -6.106 -3.547 22.139 1.00 95.31 84 ASP A CA 1
ATOM 672 C C . ASP A 1 84 ? -6.765 -2.304 22.744 1.00 95.31 84 ASP A C 1
ATOM 674 O O . ASP A 1 84 ? -7.994 -2.222 22.835 1.00 95.31 84 ASP A O 1
ATOM 678 N N . LYS A 1 85 ? -5.970 -1.281 23.083 1.00 95.50 85 LYS A N 1
ATOM 679 C CA . LYS A 1 85 ? -6.484 0.015 23.560 1.00 95.50 85 LYS A CA 1
ATOM 680 C C . LYS A 1 85 ? -7.445 0.647 22.553 1.00 95.50 85 LYS A C 1
ATOM 682 O O . LYS A 1 85 ? -8.520 1.119 22.932 1.00 95.50 85 LYS A O 1
ATOM 687 N N . SER A 1 86 ? -7.079 0.624 21.273 1.00 94.88 86 SER A N 1
ATOM 688 C CA . SER A 1 86 ? -7.907 1.165 20.190 1.00 94.88 86 SER A CA 1
ATOM 689 C C . SER A 1 86 ? -9.212 0.380 20.030 1.00 94.88 86 SER A C 1
ATOM 691 O O . SER A 1 86 ? -10.280 0.977 19.897 1.00 94.88 86 SER A O 1
ATOM 693 N N . LEU A 1 87 ? -9.157 -0.953 20.116 1.00 96.56 87 LEU A N 1
ATOM 694 C CA . LEU A 1 87 ? -10.337 -1.817 20.047 1.00 96.56 87 LEU A CA 1
ATOM 695 C C . LEU A 1 87 ? -11.298 -1.571 21.213 1.00 96.56 87 LEU A C 1
ATOM 697 O O . LEU A 1 87 ? -12.512 -1.502 21.008 1.00 96.56 87 LEU A O 1
ATOM 701 N N . ILE A 1 88 ? -10.773 -1.394 22.426 1.00 96.50 88 ILE A N 1
ATOM 702 C CA . ILE A 1 88 ? -11.580 -1.064 23.605 1.00 96.50 88 ILE A CA 1
ATOM 703 C C . ILE A 1 88 ? -12.285 0.281 23.411 1.00 96.50 88 ILE A C 1
ATOM 705 O O . ILE A 1 88 ? -13.490 0.378 23.656 1.00 96.50 88 ILE A O 1
ATOM 709 N N . ALA A 1 89 ? -11.564 1.302 22.937 1.00 95.38 89 ALA A N 1
ATOM 710 C CA . ALA A 1 89 ? -12.136 2.619 22.679 1.00 95.38 89 ALA A CA 1
ATOM 711 C C . ALA A 1 89 ? -13.288 2.539 21.666 1.00 95.38 89 ALA A C 1
ATOM 713 O O . ALA A 1 89 ? -14.400 2.972 21.970 1.00 95.38 89 ALA A O 1
ATOM 714 N N . ILE A 1 90 ? -13.058 1.889 20.519 1.00 96.19 90 ILE A N 1
ATOM 715 C CA . ILE A 1 90 ? -14.078 1.696 19.478 1.00 96.19 90 ILE A CA 1
ATOM 716 C C . ILE A 1 90 ? -15.292 0.949 20.043 1.00 96.19 90 ILE A C 1
ATOM 718 O O . ILE A 1 90 ? -16.427 1.391 19.865 1.00 96.19 90 ILE A O 1
ATOM 722 N N . LYS A 1 91 ? -15.076 -0.152 20.776 1.00 95.75 91 LYS A N 1
ATOM 723 C CA . LYS A 1 91 ? -16.153 -0.940 21.397 1.00 95.75 91 LYS A CA 1
ATOM 724 C C . LYS A 1 91 ? -17.013 -0.093 22.334 1.00 95.75 91 LYS A C 1
ATOM 726 O O . LYS A 1 91 ? -18.236 -0.230 22.333 1.00 95.75 91 LYS A O 1
ATOM 731 N N . ASN A 1 92 ? -16.394 0.769 23.133 1.00 94.06 92 ASN A N 1
ATOM 732 C CA . ASN A 1 92 ? -17.113 1.637 24.060 1.00 94.06 92 ASN A CA 1
ATOM 733 C C . ASN A 1 92 ? -17.918 2.706 23.317 1.00 94.06 92 ASN A C 1
ATOM 735 O O . ASN A 1 92 ? -19.096 2.888 23.620 1.00 94.06 92 ASN A O 1
ATOM 739 N N . THR A 1 93 ? -17.337 3.343 22.298 1.00 94.19 93 THR A N 1
ATOM 740 C CA . THR A 1 93 ? -18.058 4.299 21.447 1.00 94.19 93 THR A CA 1
ATOM 741 C C . THR A 1 93 ? -19.273 3.646 20.787 1.00 94.19 93 THR A C 1
ATOM 743 O O . THR A 1 93 ? -20.378 4.182 20.855 1.00 94.19 93 THR A O 1
ATOM 746 N N . LEU A 1 94 ? -19.122 2.442 20.232 1.00 93.44 94 LEU A N 1
ATOM 747 C CA . LEU A 1 94 ? -20.242 1.713 19.630 1.00 93.44 94 LEU A CA 1
ATOM 748 C C . LEU A 1 94 ? -21.351 1.409 20.646 1.00 93.44 94 LEU A C 1
ATOM 750 O O . LEU A 1 94 ? -22.522 1.632 20.349 1.00 93.44 94 LEU A O 1
ATOM 754 N N . LYS A 1 95 ? -21.004 0.975 21.865 1.00 91.75 95 LYS A N 1
ATOM 755 C CA . LYS A 1 95 ? -21.994 0.766 22.937 1.00 91.75 95 LYS A CA 1
ATOM 756 C C . LYS A 1 95 ? -22.778 2.039 23.250 1.00 91.75 95 LYS A C 1
ATOM 758 O O . LYS A 1 95 ? -24.000 1.975 23.355 1.00 91.75 95 LYS A O 1
ATOM 763 N N . THR A 1 96 ? -22.094 3.179 23.363 1.00 87.75 96 THR A N 1
ATOM 764 C CA . THR A 1 96 ? -22.761 4.461 23.639 1.00 87.75 96 THR A CA 1
ATOM 765 C C . THR A 1 96 ? -23.727 4.863 22.524 1.00 87.75 96 THR A C 1
ATOM 767 O O . THR A 1 96 ? -24.848 5.280 22.805 1.00 87.75 96 THR A O 1
ATOM 770 N N . LEU A 1 97 ? -23.358 4.653 21.259 1.00 84.81 97 LEU A N 1
ATOM 771 C CA . LEU A 1 97 ? -24.240 4.942 20.126 1.00 84.81 97 LEU A CA 1
ATOM 772 C C . LEU A 1 97 ? -25.476 4.033 20.114 1.00 84.81 97 LEU A C 1
ATOM 774 O O . LEU A 1 97 ? -26.587 4.525 19.937 1.00 84.81 97 LEU A O 1
ATOM 778 N N . HIS A 1 98 ? -25.307 2.738 20.394 1.00 81.81 98 HIS A N 1
ATOM 779 C CA . HIS A 1 98 ? -26.430 1.802 20.493 1.00 81.81 98 HIS A CA 1
ATOM 780 C C . HIS A 1 98 ? -27.403 2.148 21.631 1.00 81.81 98 HIS A C 1
ATOM 782 O O . HIS A 1 98 ? -28.616 1.997 21.471 1.00 81.81 98 HIS A O 1
ATOM 788 N N . SER A 1 99 ? -26.906 2.649 22.768 1.00 69.62 99 SER A N 1
ATOM 789 C CA . SER A 1 99 ? -27.785 3.134 23.840 1.00 69.62 99 SER A CA 1
ATOM 790 C C . SER A 1 99 ? -28.578 4.383 23.448 1.00 69.62 99 SER A C 1
ATOM 792 O O . SER A 1 99 ? -29.710 4.535 23.891 1.00 69.62 99 SER A O 1
ATOM 794 N N . VAL A 1 100 ? -28.035 5.242 22.578 1.00 68.44 100 VAL A N 1
ATOM 795 C CA . VAL A 1 100 ? -28.714 6.462 22.110 1.00 68.44 100 VAL A CA 1
ATOM 796 C C . VAL A 1 100 ? -29.783 6.147 21.057 1.00 68.44 100 VAL A C 1
ATOM 798 O O . VAL A 1 100 ? -30.857 6.744 21.087 1.00 68.44 100 VAL A O 1
ATOM 801 N N . SER A 1 101 ? -29.566 5.153 20.189 1.00 58.81 101 SER A N 1
ATOM 802 C CA . SER A 1 101 ? -30.584 4.703 19.221 1.00 58.81 101 SER A CA 1
ATOM 803 C C . SER A 1 101 ? -31.834 4.079 19.860 1.00 58.81 101 SER A C 1
ATOM 805 O O . SER A 1 101 ? -32.879 4.037 19.220 1.00 58.81 101 SER A O 1
ATOM 807 N N . ASN A 1 102 ? -31.763 3.644 21.124 1.00 54.69 102 ASN A N 1
ATOM 808 C CA . ASN A 1 102 ? -32.933 3.182 21.884 1.00 54.69 102 ASN A CA 1
ATOM 809 C C . ASN A 1 102 ? -33.727 4.323 22.549 1.00 54.69 102 ASN A C 1
ATOM 811 O O . ASN A 1 102 ? -34.780 4.068 23.126 1.00 54.69 102 ASN A O 1
ATOM 815 N N . ILE A 1 103 ? -33.249 5.571 22.476 1.00 57.22 103 ILE A N 1
ATOM 816 C CA . ILE A 1 103 ? -33.900 6.743 23.088 1.00 57.22 103 ILE A CA 1
ATOM 817 C C . ILE A 1 103 ? -34.682 7.555 22.037 1.00 57.22 103 ILE A C 1
ATOM 819 O O . ILE A 1 103 ? -35.635 8.251 22.374 1.00 57.22 103 ILE A O 1
ATOM 823 N N . SER A 1 104 ? -34.388 7.404 20.740 1.00 52.09 104 SER A N 1
ATOM 824 C CA . SER A 1 104 ? -35.128 8.063 19.647 1.00 52.09 104 SER A CA 1
ATOM 825 C C . SER A 1 104 ? -36.437 7.358 19.243 1.00 52.09 104 SER A C 1
ATOM 827 O O . SER A 1 104 ? -36.933 7.580 18.142 1.00 52.09 104 SER A O 1
ATOM 829 N N . GLY A 1 105 ? -36.981 6.491 20.106 1.00 52.16 105 GLY A N 1
ATOM 830 C CA . GLY A 1 105 ? -38.262 5.801 19.908 1.00 52.16 105 GLY A CA 1
ATOM 831 C C . GLY A 1 105 ? -39.464 6.454 20.603 1.00 52.16 105 GLY A C 1
ATOM 832 O O . GLY A 1 105 ? -40.594 6.047 20.353 1.00 52.16 105 GLY A O 1
ATOM 833 N N . THR A 1 106 ? -39.268 7.467 21.455 1.00 56.22 106 THR A N 1
ATOM 834 C CA . THR A 1 106 ? -40.380 8.252 22.018 1.00 56.22 106 THR A CA 1
ATOM 835 C C . THR A 1 106 ? -40.864 9.266 20.997 1.00 56.22 106 THR A C 1
ATOM 837 O O . THR A 1 106 ? -40.462 10.428 20.992 1.00 56.22 106 THR A O 1
ATOM 840 N N . VAL A 1 107 ? -41.731 8.796 20.110 1.00 50.88 107 VAL A N 1
ATOM 841 C CA . VAL A 1 107 ? -42.630 9.676 19.384 1.00 50.88 107 VAL A CA 1
ATOM 842 C C . VAL A 1 107 ? -43.763 10.041 20.339 1.00 50.88 107 VAL A C 1
ATOM 844 O O . VAL A 1 107 ? -44.536 9.179 20.749 1.00 50.88 107 VAL A O 1
ATOM 847 N N . CYS A 1 108 ? -43.807 11.304 20.751 1.00 44.56 108 CYS A N 1
ATOM 848 C CA . CYS A 1 108 ? -44.928 11.852 21.503 1.00 44.56 108 CYS A CA 1
ATOM 849 C C . CYS A 1 108 ? -46.106 12.067 20.542 1.00 44.56 108 CYS A C 1
ATOM 851 O O . CYS A 1 108 ? -46.026 12.949 19.685 1.00 44.56 108 CYS A O 1
ATOM 853 N N . TYR A 1 109 ? -47.174 11.287 20.709 1.00 40.91 109 TYR A N 1
ATOM 854 C CA . TYR A 1 109 ? -48.528 11.607 20.254 1.00 40.91 109 TYR A CA 1
ATOM 855 C C . TYR A 1 109 ? -49.501 11.341 21.398 1.00 40.91 109 TYR A C 1
ATOM 857 O O . TYR A 1 109 ? -49.332 10.288 22.058 1.00 40.91 109 TYR A O 1
#

pLDDT: mean 72.06, std 19.44, range [34.84, 96.56]

Radius of gyration: 23.61 Å; Cα contacts (8 Å, |Δi|>4): 60; chains: 1; bounding box: 66×42×58 Å

Secondary structure (DSSP, 8-state):
------S-------TTS------------EETTEES---HHHHHTT------SSS-HHHHHTT-----PPPPPS-HHHHHHHHHHHHHHHHHHHHHHHHHHTTTT----